Protein AF-A0AAN7MTJ6-F1 (afdb_monomer)

Foldseek 3Di:
DDDDDDPDPPPPDDDPDPDVPVCCQLQPLDPVSLVVVQVVVQVVLCPPPPCVPPDSVVSCVVVVHDGPVLVSLLVLLLVVLCVVVPPDPDDDDDLWDFDPDPPPDFARGQTDADDDPDCSCCSDSSNVNNVVLRVDHNCLSPDP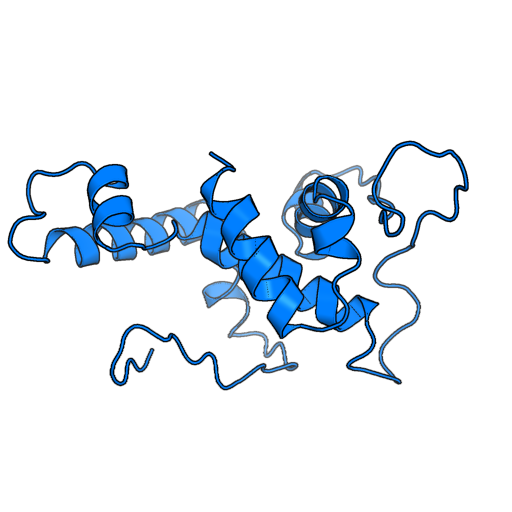DSVSNSVSSSVVSVVDD

Secondary structure (DSSP, 8-state):
----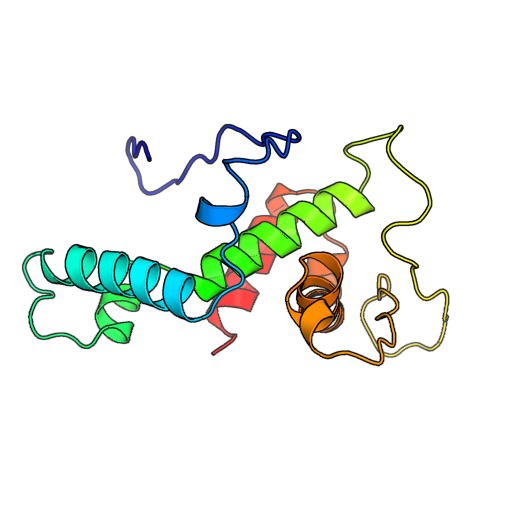SSS------------TTHHHHHS--SHHHHHHHHHHHHHHHHTSTT-TTS-HHHHHHHTTPPPHHHHHHHHHHHHHHHHHTTS-SSS-TTS--B-----SSS-TTPBPPP--SSGGGGGSHHHHHHHHHTTS-HHHHT-SSHHHHHHHHHHHHHH--

Mean predicted aligned error: 12.68 Å

Solvent-accessible surface area (backbone atoms only — not comparable to full-atom values): 10341 Å² total; per-residue (Å²): 141,81,88,65,83,84,92,58,83,77,81,86,71,84,71,98,62,88,50,91,75,55,51,59,78,79,56,49,74,50,69,67,56,45,52,52,55,45,50,52,52,56,53,59,55,37,70,41,87,95,31,66,87,52,54,71,65,57,42,27,60,75,68,72,46,72,54,70,65,57,50,48,52,50,52,46,50,52,54,49,48,43,62,75,72,52,82,58,97,79,76,67,95,76,86,71,49,71,54,91,65,90,71,93,78,74,43,87,81,33,55,59,77,83,91,68,98,55,77,75,55,53,66,36,70,72,49,48,41,39,63,54,58,59,67,44,56,45,74,42,76,66,39,93,43,73,67,59,25,50,56,49,46,53,56,54,57,68,73,57,129

Sequence (161 aa):
MIVKGKGEMIETAVPISYGKGRQRFWAPHYKRDIEVLERVQRRATKLVKGLEHKSDEERLRELGLFSLEKRRLRGDLIALYNYLKGGCREVGVGLFSQVTSDRTRGNGLKLRQGRFRLDIRKFFFTERVIKHWNRLPREVVESPSLEVFKGRLDEVLRDMV

Organism: Mycteria americana (NCBI:txid33587)

Structure (mmCIF, N/CA/C/O backbone):
data_AF-A0AAN7MTJ6-F1
#
_entry.id   AF-A0AAN7MTJ6-F1
#
loop_
_atom_site.group_PDB
_atom_site.id
_atom_site.type_symbol
_atom_site.label_atom_id
_atom_site.label_alt_id
_atom_site.label_comp_id
_atom_site.label_asym_id
_atom_site.label_entity_id
_atom_site.label_seq_id
_atom_site.pdbx_PDB_ins_code
_atom_site.Cartn_x
_atom_site.Cartn_y
_atom_site.Cartn_z
_atom_site.occupancy
_atom_site.B_iso_or_equiv
_atom_site.auth_seq_id
_atom_site.auth_comp_id
_atom_site.auth_asym_id
_atom_site.auth_atom_id
_atom_site.pdbx_PDB_model_num
ATOM 1 N N . MET A 1 1 ? -16.929 9.958 -2.751 1.00 36.09 1 MET A N 1
ATOM 2 C CA . MET A 1 1 ? -17.188 8.634 -2.151 1.00 36.09 1 MET A CA 1
ATOM 3 C C . MET A 1 1 ? -18.622 8.297 -2.488 1.00 36.09 1 MET A C 1
ATOM 5 O O . MET A 1 1 ? -19.499 9.000 -2.012 1.00 36.09 1 MET A O 1
ATOM 9 N N . ILE A 1 2 ? -18.868 7.329 -3.364 1.00 25.34 2 ILE A N 1
ATOM 10 C CA . ILE A 1 2 ? -20.221 6.808 -3.570 1.00 25.34 2 ILE A CA 1
ATOM 11 C C . ILE A 1 2 ? -20.112 5.303 -3.390 1.00 25.34 2 ILE A C 1
ATOM 13 O O . ILE A 1 2 ? -19.329 4.656 -4.077 1.00 25.34 2 ILE A O 1
ATOM 17 N N . VAL A 1 3 ? -20.856 4.779 -2.423 1.00 27.95 3 VAL A N 1
ATOM 18 C CA . VAL A 1 3 ? -21.085 3.347 -2.261 1.00 27.95 3 VAL A CA 1
ATOM 19 C C . VAL A 1 3 ? -22.413 3.058 -2.945 1.00 27.95 3 VAL A C 1
ATOM 21 O O . VAL A 1 3 ? -23.426 3.655 -2.583 1.00 27.95 3 VAL A O 1
ATOM 24 N N . LYS A 1 4 ? -22.435 2.138 -3.907 1.00 29.36 4 LYS A N 1
ATOM 25 C CA . LYS A 1 4 ? -23.663 1.417 -4.244 1.00 29.36 4 LYS A CA 1
ATOM 26 C C . LYS A 1 4 ? -23.405 -0.071 -4.059 1.00 29.36 4 LYS A C 1
ATOM 28 O O . LYS A 1 4 ? -22.490 -0.591 -4.670 1.00 29.36 4 LYS A O 1
ATOM 33 N N . GLY A 1 5 ? -24.229 -0.674 -3.195 1.00 30.34 5 GLY A N 1
ATOM 34 C CA . GLY A 1 5 ? -24.661 -2.077 -3.174 1.00 30.34 5 GLY A CA 1
ATOM 35 C C . GLY A 1 5 ? -23.614 -3.184 -3.341 1.00 30.34 5 GLY A C 1
ATOM 36 O O . GLY A 1 5 ? -23.009 -3.309 -4.392 1.00 30.34 5 GLY A O 1
ATOM 37 N N . LYS A 1 6 ? -23.556 -4.080 -2.342 1.00 30.16 6 LYS A N 1
ATOM 38 C CA . LYS A 1 6 ? -22.783 -5.344 -2.290 1.00 30.16 6 LYS A CA 1
ATOM 39 C C . LYS A 1 6 ? -21.267 -5.238 -2.089 1.00 30.16 6 LYS A C 1
ATOM 41 O O . LYS A 1 6 ? -20.530 -6.071 -2.592 1.00 30.16 6 LYS A O 1
ATOM 46 N N . GLY A 1 7 ? -20.788 -4.278 -1.297 1.00 34.62 7 GLY A N 1
ATOM 47 C CA . GLY A 1 7 ? -19.412 -4.317 -0.767 1.00 34.62 7 GLY A CA 1
ATOM 48 C C . GLY A 1 7 ? -18.286 -4.200 -1.806 1.00 34.62 7 GLY A C 1
ATOM 49 O O . GLY A 1 7 ? -17.121 -4.120 -1.427 1.00 34.62 7 GLY A O 1
ATOM 50 N N . GLU A 1 8 ? -18.610 -4.116 -3.094 1.00 28.55 8 GLU A N 1
ATOM 51 C CA . GLU A 1 8 ? -17.667 -3.828 -4.159 1.00 28.55 8 GLU A CA 1
ATOM 52 C C . GLU A 1 8 ? -17.468 -2.317 -4.245 1.00 28.55 8 GLU A C 1
ATOM 54 O O . GLU A 1 8 ? -18.326 -1.550 -4.690 1.00 28.55 8 GLU A O 1
ATOM 59 N N . MET A 1 9 ? -16.302 -1.867 -3.781 1.00 36.03 9 MET A N 1
ATOM 60 C CA . MET A 1 9 ? -15.827 -0.522 -4.066 1.00 36.03 9 MET A CA 1
ATOM 61 C C . MET A 1 9 ? -15.428 -0.454 -5.539 1.00 36.03 9 MET A C 1
ATOM 63 O O . MET A 1 9 ? -14.278 -0.710 -5.896 1.00 36.03 9 MET A O 1
ATOM 67 N N . ILE A 1 10 ? -16.378 -0.113 -6.407 1.00 32.62 10 ILE A N 1
ATOM 68 C CA . ILE A 1 10 ? -16.072 0.164 -7.808 1.00 32.62 10 ILE A CA 1
ATOM 69 C C . ILE A 1 10 ? -15.363 1.526 -7.864 1.00 32.62 10 ILE A C 1
ATOM 71 O O . ILE A 1 10 ? -15.987 2.586 -7.877 1.00 32.62 10 ILE A O 1
ATOM 75 N N . GLU A 1 11 ? -14.029 1.507 -7.857 1.00 39.44 11 GLU A N 1
ATOM 76 C CA . GLU A 1 11 ? -13.181 2.662 -8.175 1.00 39.44 11 GLU A CA 1
ATOM 77 C C . GLU A 1 11 ? -13.254 2.958 -9.686 1.00 39.44 11 GLU A C 1
ATOM 79 O O . GLU A 1 11 ? -12.283 2.790 -10.425 1.00 39.44 11 GLU A O 1
ATOM 84 N N . THR A 1 12 ? -14.407 3.407 -10.188 1.00 37.28 12 THR A N 1
ATOM 85 C CA . THR A 1 12 ? -14.445 4.095 -11.484 1.00 37.28 12 THR A CA 1
ATOM 86 C C . THR A 1 12 ? -13.948 5.519 -11.299 1.00 37.28 12 THR A C 1
ATOM 88 O O . THR A 1 12 ? -14.680 6.386 -10.823 1.00 37.28 12 THR A O 1
ATOM 91 N N . ALA A 1 13 ? -12.682 5.714 -11.656 1.00 29.91 13 ALA A N 1
ATOM 92 C CA . ALA A 1 13 ? -12.104 6.869 -12.342 1.00 29.91 13 ALA A CA 1
ATOM 93 C C . ALA A 1 13 ? -10.651 6.992 -11.891 1.00 29.91 13 ALA A C 1
ATOM 95 O O . ALA A 1 13 ? -10.343 7.608 -10.874 1.00 29.91 13 ALA A O 1
ATOM 96 N N . VAL A 1 14 ? -9.750 6.415 -12.680 1.00 50.66 14 VAL A N 1
ATOM 97 C CA . VAL A 1 14 ? -8.368 6.884 -12.744 1.00 50.66 14 VAL A CA 1
ATOM 98 C C . VAL A 1 14 ? -8.407 8.326 -13.265 1.00 50.66 14 VAL A C 1
ATOM 100 O O . VAL A 1 14 ? -8.927 8.532 -14.360 1.00 50.66 14 VAL A O 1
ATOM 103 N N . PRO A 1 15 ? -7.836 9.331 -12.576 1.00 40.28 15 PRO A N 1
ATOM 104 C CA . PRO A 1 15 ? -7.505 10.588 -13.213 1.00 40.28 15 PRO A CA 1
ATOM 105 C C . PRO A 1 15 ? -5.981 10.686 -13.276 1.00 40.28 15 PRO A C 1
ATOM 107 O O . PRO A 1 15 ? -5.326 11.134 -12.333 1.00 40.28 15 PRO A O 1
ATOM 110 N N . ILE A 1 16 ? -5.419 10.286 -14.419 1.00 40.28 16 ILE A N 1
ATOM 111 C CA . ILE A 1 16 ? -4.089 10.718 -14.862 1.00 40.28 16 ILE A CA 1
ATOM 112 C C . ILE A 1 16 ? -4.226 12.209 -15.199 1.00 40.28 16 ILE A C 1
ATOM 114 O O . ILE A 1 16 ? -4.443 12.601 -16.336 1.00 40.28 16 ILE A O 1
ATOM 118 N N . SER A 1 17 ? -4.248 13.046 -14.165 1.00 33.59 17 SER A N 1
ATOM 119 C CA . SER A 1 17 ? -4.211 14.505 -14.246 1.00 33.59 17 SER A CA 1
ATOM 120 C C . SER A 1 17 ? -3.994 15.030 -12.829 1.00 33.59 17 SER A C 1
ATOM 122 O O . SER A 1 17 ? -4.928 15.249 -12.049 1.00 33.59 17 SER A O 1
ATOM 124 N N . TYR A 1 18 ? -2.722 15.171 -12.455 1.00 38.59 18 TYR A N 1
ATOM 125 C CA . TYR A 1 18 ? -2.325 15.799 -11.200 1.00 38.59 18 TYR A CA 1
ATOM 126 C C . TYR A 1 18 ? -2.543 17.316 -11.300 1.00 38.59 18 TYR A C 1
ATOM 128 O O . TYR A 1 18 ? -1.613 18.092 -11.498 1.00 38.59 18 TYR A O 1
ATOM 136 N N . GLY A 1 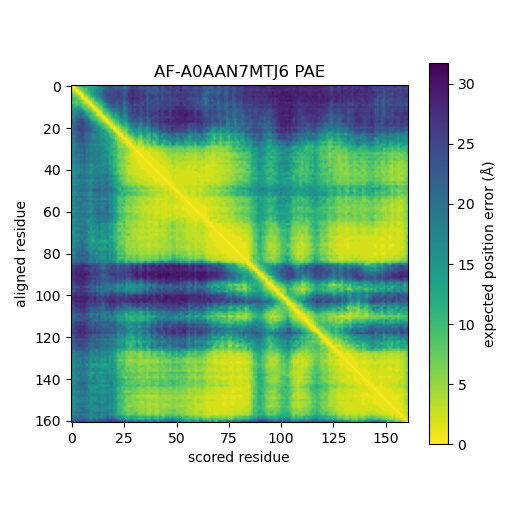19 ? -3.791 17.764 -11.155 1.00 27.81 19 GLY A N 1
ATOM 137 C CA . GLY A 1 19 ? -4.081 19.166 -10.861 1.00 27.81 19 GLY A CA 1
ATOM 138 C C . GLY A 1 19 ? -3.550 19.524 -9.466 1.00 27.81 19 GLY A C 1
ATOM 139 O O . GLY A 1 19 ? -3.854 18.820 -8.499 1.00 27.81 19 GLY A O 1
ATOM 140 N N . LYS A 1 20 ? -2.787 20.624 -9.352 1.00 33.06 20 LYS A N 1
ATOM 141 C CA . LYS A 1 20 ? -2.070 21.107 -8.142 1.00 33.06 20 LYS A CA 1
ATOM 142 C C . LYS A 1 20 ? -2.866 21.080 -6.817 1.00 33.06 20 LYS A C 1
ATOM 144 O O . LYS A 1 20 ? -2.253 21.059 -5.754 1.00 33.06 20 LYS A O 1
ATOM 149 N N . GLY A 1 21 ? -4.201 21.058 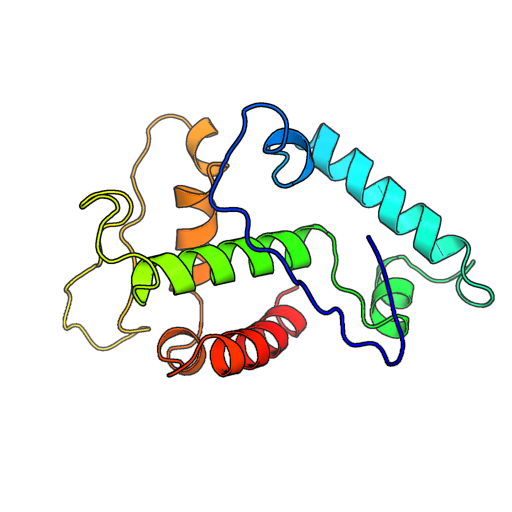-6.851 1.00 31.81 21 GLY A N 1
ATOM 150 C CA . GLY A 1 21 ? -5.063 20.979 -5.663 1.00 31.81 21 GLY A CA 1
ATOM 151 C C . GLY A 1 21 ? -5.396 19.563 -5.162 1.00 31.81 21 GLY A C 1
ATOM 152 O O . GLY A 1 21 ? -5.615 19.383 -3.968 1.00 31.81 21 GLY A O 1
ATOM 153 N N . ARG A 1 22 ? -5.407 18.532 -6.024 1.00 33.88 22 ARG A N 1
ATOM 154 C CA . ARG A 1 22 ? -5.853 17.169 -5.639 1.00 33.88 22 ARG A CA 1
ATOM 155 C C . ARG A 1 22 ? -4.773 16.343 -4.941 1.00 33.88 22 ARG A C 1
ATOM 157 O O . ARG A 1 22 ? -5.094 15.434 -4.179 1.00 33.88 22 ARG A O 1
ATOM 164 N N . GLN A 1 23 ? -3.501 16.672 -5.160 1.00 38.81 23 GLN A N 1
ATOM 165 C CA . GLN A 1 23 ? -2.375 15.891 -4.644 1.00 38.81 23 GLN A CA 1
ATOM 166 C C . GLN A 1 23 ? -2.252 15.939 -3.113 1.00 38.81 23 GLN A C 1
ATOM 168 O O . GLN A 1 23 ? -1.866 14.944 -2.508 1.00 38.81 23 GLN A O 1
ATOM 173 N N . ARG A 1 24 ? -2.648 17.048 -2.469 1.00 46.06 24 ARG A N 1
ATOM 174 C CA . ARG A 1 24 ? -2.600 17.186 -1.000 1.00 46.06 24 ARG A CA 1
ATOM 175 C C . ARG A 1 24 ? -3.608 16.287 -0.287 1.00 46.06 24 ARG A C 1
ATOM 177 O O . ARG A 1 24 ? -3.295 15.728 0.754 1.00 46.06 24 ARG A O 1
ATOM 184 N N . PHE A 1 25 ? -4.799 16.136 -0.864 1.00 38.62 25 PHE A N 1
ATOM 185 C CA . PHE A 1 25 ? -5.884 15.372 -0.251 1.00 38.62 25 PHE A CA 1
ATOM 186 C C . PHE A 1 25 ? -5.711 13.860 -0.446 1.00 38.62 25 PHE A C 1
ATOM 188 O O . PHE A 1 25 ? -5.910 13.087 0.485 1.00 38.62 25 PHE A O 1
ATOM 195 N N . TRP A 1 26 ? -5.290 13.436 -1.642 1.00 50.97 26 TRP A N 1
ATOM 196 C CA . TRP A 1 26 ? -5.168 12.015 -1.989 1.00 50.97 26 TRP A CA 1
ATOM 197 C C . TRP A 1 26 ? -3.769 11.427 -1.750 1.00 50.97 26 TRP A C 1
ATOM 199 O O . TRP A 1 26 ? -3.608 10.210 -1.744 1.00 50.97 26 TRP A O 1
ATOM 209 N N . ALA A 1 27 ? -2.754 12.264 -1.510 1.00 58.78 27 ALA A N 1
ATOM 210 C CA . ALA A 1 27 ? -1.401 11.824 -1.172 1.00 58.78 27 ALA A CA 1
ATOM 211 C C . ALA A 1 27 ? -0.695 12.773 -0.177 1.00 58.78 27 ALA A C 1
ATOM 213 O O . ALA A 1 27 ? 0.381 13.286 -0.494 1.00 58.78 27 ALA A O 1
ATOM 214 N N . PRO A 1 28 ? -1.245 12.989 1.036 1.00 64.56 28 PRO A N 1
ATOM 215 C CA . PRO A 1 28 ? -0.619 13.858 2.027 1.00 64.56 28 PRO A CA 1
ATOM 216 C C . PRO A 1 28 ? 0.749 13.322 2.448 1.00 64.56 28 PRO A C 1
ATOM 218 O O . PRO A 1 28 ? 0.881 12.170 2.871 1.00 64.56 28 PRO A O 1
ATOM 221 N N . HIS A 1 29 ? 1.784 14.144 2.307 1.00 64.44 29 HIS A N 1
ATOM 222 C CA . HIS A 1 29 ? 3.162 13.800 2.669 1.00 64.44 29 HIS A CA 1
ATOM 223 C C . HIS A 1 29 ? 3.537 14.268 4.076 1.00 64.44 29 HIS A C 1
ATOM 225 O O . HIS A 1 29 ? 4.469 13.728 4.665 1.00 64.44 29 HIS A O 1
ATOM 231 N N . TYR A 1 30 ? 2.810 15.237 4.638 1.00 67.81 30 TYR A N 1
ATOM 232 C CA . TYR A 1 30 ? 3.018 15.670 6.015 1.00 67.81 30 TYR A CA 1
ATOM 233 C C . TYR A 1 30 ? 2.314 14.732 6.988 1.00 67.81 30 TYR A C 1
ATOM 235 O O . TYR A 1 30 ? 1.111 14.509 6.880 1.00 67.81 30 TYR A O 1
ATOM 243 N N . LYS A 1 31 ? 3.049 14.262 8.003 1.00 72.44 31 LYS A N 1
ATOM 244 C CA . LYS A 1 31 ? 2.521 13.409 9.080 1.00 72.44 31 LYS A CA 1
ATOM 245 C C . LYS A 1 31 ? 1.231 13.971 9.699 1.00 72.44 31 LYS A C 1
ATOM 247 O O . LYS A 1 31 ? 0.299 13.217 9.937 1.00 72.44 31 LYS A O 1
ATOM 252 N N . ARG A 1 32 ? 1.144 15.299 9.860 1.00 77.19 32 ARG A N 1
ATOM 253 C CA . ARG A 1 32 ? -0.051 15.994 10.372 1.00 77.19 32 ARG A CA 1
ATOM 254 C C . ARG A 1 32 ? -1.296 15.718 9.529 1.00 77.19 32 ARG A C 1
ATOM 256 O O . ARG A 1 32 ? -2.328 15.354 10.075 1.00 77.19 32 ARG A O 1
ATOM 263 N N . ASP A 1 33 ? -1.192 15.844 8.210 1.00 78.06 33 ASP A N 1
ATOM 264 C CA . ASP A 1 33 ? -2.326 15.628 7.306 1.00 78.06 33 ASP A CA 1
ATOM 265 C C . ASP A 1 33 ? -2.766 14.154 7.313 1.00 78.06 33 ASP A C 1
ATOM 267 O O . ASP A 1 33 ? -3.959 13.856 7.279 1.00 78.06 33 ASP A O 1
ATOM 271 N N . ILE A 1 34 ? -1.804 13.228 7.422 1.00 77.00 34 ILE A N 1
ATOM 272 C CA . ILE A 1 34 ? -2.073 11.789 7.568 1.00 77.00 34 ILE A CA 1
ATOM 273 C C . ILE A 1 34 ? -2.845 11.525 8.862 1.00 77.00 34 ILE A C 1
ATOM 275 O O . ILE A 1 34 ? -3.890 10.882 8.828 1.00 77.00 34 ILE A O 1
ATOM 279 N N . GLU A 1 35 ? -2.381 12.079 9.983 1.00 82.31 35 GLU A N 1
ATOM 280 C CA . GLU A 1 35 ? -3.034 11.938 11.287 1.00 82.31 35 GLU A CA 1
ATOM 281 C C . GLU A 1 35 ? -4.456 12.518 11.293 1.00 82.31 35 GLU A C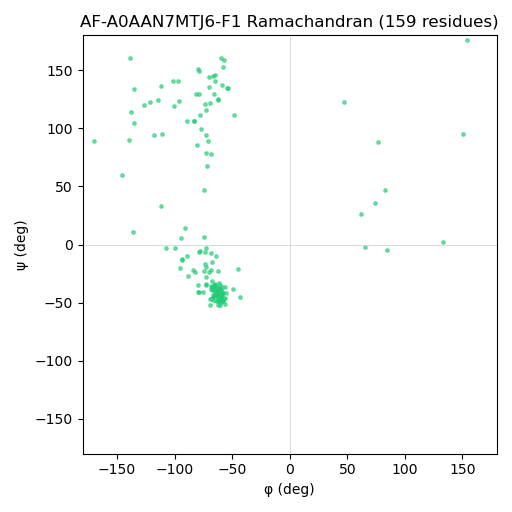 1
ATOM 283 O O . GLU A 1 35 ? -5.356 11.932 11.899 1.00 82.31 35 GLU A O 1
ATOM 288 N N . VAL A 1 36 ? -4.692 13.647 10.611 1.00 85.12 36 VAL A N 1
ATOM 289 C CA . VAL A 1 36 ? -6.043 14.216 10.478 1.00 85.12 36 VAL A CA 1
ATOM 290 C C . VAL A 1 36 ? -6.960 13.248 9.734 1.00 85.12 36 VAL A C 1
ATOM 292 O O . VAL A 1 36 ? -8.057 12.959 10.216 1.00 85.12 36 VAL A O 1
ATOM 295 N N . LEU A 1 37 ? -6.520 12.712 8.595 1.00 82.19 37 LEU A N 1
ATOM 296 C CA . LEU A 1 37 ? -7.325 11.771 7.814 1.00 82.19 37 LEU A CA 1
ATOM 297 C C . LEU A 1 37 ? -7.559 10.447 8.552 1.00 82.19 37 LEU A C 1
ATOM 299 O O . LEU A 1 37 ? -8.662 9.901 8.497 1.00 82.19 37 LEU A O 1
ATOM 303 N N . GLU A 1 38 ? -6.568 9.950 9.290 1.00 85.56 38 GL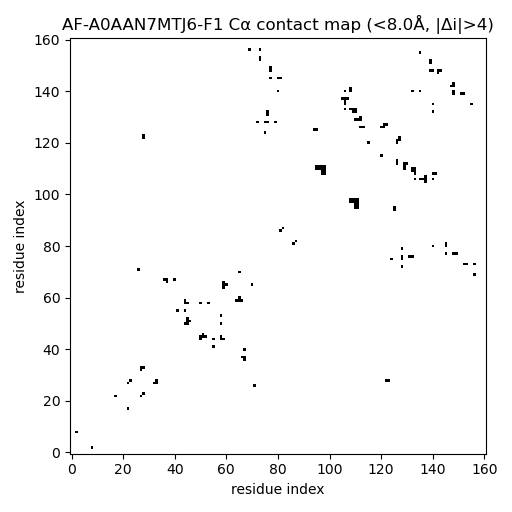U A N 1
ATOM 304 C CA . GLU A 1 38 ? -6.756 8.779 10.144 1.00 85.56 38 GLU A CA 1
ATOM 305 C C . GLU A 1 38 ? -7.795 9.039 11.230 1.00 85.56 38 GLU A C 1
ATOM 307 O O . GLU A 1 38 ? -8.693 8.221 11.416 1.00 85.56 38 GLU A O 1
ATOM 312 N N . ARG A 1 39 ? -7.756 10.196 11.905 1.00 87.94 39 ARG A N 1
ATOM 313 C CA . ARG A 1 39 ? -8.778 10.549 12.907 1.00 87.94 39 ARG A CA 1
ATOM 314 C C . ARG A 1 39 ? -10.183 10.575 12.318 1.00 87.94 39 ARG A C 1
ATOM 316 O O . ARG A 1 39 ? -11.119 10.181 13.012 1.00 87.94 39 ARG A O 1
ATOM 323 N N . VAL A 1 40 ? -10.342 11.021 11.071 1.00 89.31 40 VAL A N 1
ATOM 324 C CA . VAL A 1 40 ? -11.638 10.975 10.377 1.00 89.31 40 VAL A CA 1
ATOM 325 C C . VAL A 1 40 ? -12.110 9.529 10.235 1.00 89.31 40 VAL A C 1
ATOM 327 O O . VAL A 1 40 ? -13.243 9.230 10.610 1.00 89.31 40 VAL A O 1
ATOM 330 N N . GLN A 1 41 ? -11.237 8.620 9.786 1.00 88.88 41 GLN A N 1
ATOM 331 C CA . GLN A 1 41 ? -11.557 7.192 9.706 1.00 88.88 41 GLN A CA 1
ATOM 332 C C . GLN A 1 41 ? -11.931 6.622 11.083 1.00 88.88 41 GLN A C 1
ATOM 334 O O . GLN A 1 41 ? -12.997 6.023 11.202 1.00 88.88 41 GLN A O 1
ATOM 339 N N . ARG A 1 42 ? -11.131 6.877 12.131 1.00 89.31 42 ARG A N 1
ATOM 340 C CA . ARG A 1 42 ? -11.401 6.378 13.496 1.00 89.31 42 ARG A CA 1
ATOM 341 C C . ARG A 1 42 ? -12.732 6.872 14.051 1.00 89.31 42 ARG A C 1
ATOM 343 O O . ARG A 1 42 ? -13.419 6.132 14.746 1.00 89.31 42 ARG A O 1
ATOM 350 N N . ARG A 1 43 ? -13.097 8.130 13.790 1.00 90.50 43 ARG A N 1
ATOM 351 C CA . ARG A 1 43 ? -14.380 8.693 14.238 1.00 90.50 43 ARG A CA 1
ATOM 352 C C . ARG A 1 43 ? -15.543 8.054 13.492 1.00 90.50 43 ARG A C 1
ATOM 354 O O . ARG A 1 43 ? -16.487 7.619 14.138 1.00 90.50 43 ARG A O 1
ATOM 361 N N . ALA A 1 44 ? -15.446 7.939 12.169 1.00 88.75 44 ALA A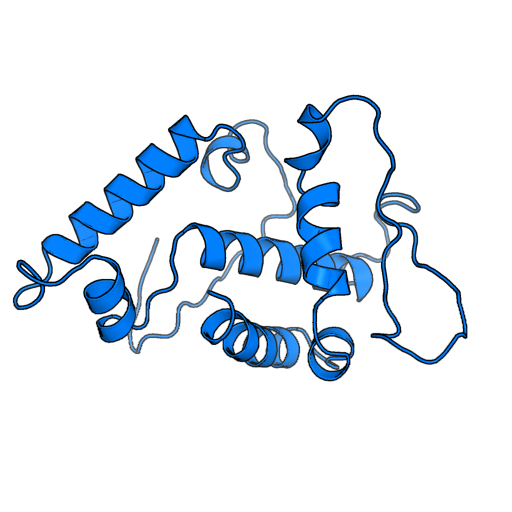 N 1
ATOM 362 C CA . ALA A 1 44 ? -16.490 7.327 11.353 1.00 88.75 44 ALA A CA 1
ATOM 363 C C . ALA A 1 44 ? -16.750 5.866 11.753 1.00 88.75 44 ALA A C 1
ATOM 365 O O . ALA A 1 44 ? -17.899 5.481 11.942 1.00 88.75 44 ALA A O 1
ATOM 366 N N . THR A 1 45 ? -15.696 5.068 11.961 1.00 91.50 45 THR A N 1
ATOM 367 C CA . THR A 1 45 ? -15.841 3.659 12.365 1.00 91.50 45 THR A CA 1
ATOM 368 C C . THR A 1 45 ? -16.360 3.498 13.794 1.00 91.50 45 THR A C 1
ATOM 370 O O . THR A 1 45 ? -16.946 2.468 14.107 1.00 91.50 45 THR A O 1
ATOM 373 N N . LYS A 1 46 ? -16.186 4.498 14.673 1.00 92.00 46 LYS A N 1
ATOM 374 C CA . LYS A 1 46 ? -16.720 4.470 16.050 1.00 92.00 46 LYS A CA 1
ATOM 375 C C . LYS A 1 46 ? -18.238 4.649 16.097 1.00 92.00 46 LYS A C 1
ATOM 377 O O . LYS A 1 46 ? -18.868 4.171 17.027 1.00 92.00 46 LYS A O 1
ATOM 382 N N . LEU A 1 47 ? -18.813 5.340 15.113 1.00 91.19 47 LEU A N 1
ATOM 383 C CA . LEU A 1 47 ? -20.251 5.626 15.052 1.00 91.19 47 LEU A CA 1
ATOM 384 C C . LEU A 1 47 ? -21.087 4.433 14.565 1.00 91.19 47 LEU A C 1
ATOM 386 O O . LEU A 1 47 ? -22.315 4.500 14.564 1.00 91.19 47 LEU A O 1
ATOM 390 N N . VAL A 1 48 ? -20.445 3.347 14.128 1.00 89.75 48 VAL A N 1
ATOM 391 C CA . VAL A 1 48 ? -21.139 2.114 13.753 1.00 89.75 48 VAL A CA 1
ATOM 392 C C . VAL A 1 48 ? -21.625 1.424 15.030 1.00 89.75 48 VAL A C 1
ATOM 394 O O . VAL A 1 48 ? -20.824 1.085 15.903 1.00 89.75 48 VAL A O 1
ATOM 397 N N . LYS A 1 49 ? -22.942 1.210 15.143 1.00 91.75 49 LYS A N 1
ATOM 398 C CA . LYS A 1 49 ? -23.552 0.543 16.304 1.00 91.75 49 LYS A CA 1
ATOM 399 C C . LYS A 1 49 ? -22.889 -0.815 16.562 1.00 91.75 49 LYS A C 1
ATOM 401 O O . LYS A 1 49 ? -22.674 -1.582 15.629 1.00 91.75 49 LYS A O 1
ATOM 406 N N . GLY A 1 50 ? -22.579 -1.106 17.826 1.00 89.88 50 GLY A N 1
ATOM 407 C CA . GLY A 1 50 ? -21.914 -2.352 18.238 1.00 89.88 50 GLY A CA 1
ATOM 408 C C . GLY A 1 50 ? -20.383 -2.343 18.123 1.00 89.88 50 GLY A C 1
ATOM 409 O O . GLY A 1 50 ? -19.734 -3.286 18.575 1.00 89.88 50 GLY A O 1
ATOM 410 N N . LEU A 1 51 ? -19.793 -1.273 17.578 1.00 90.75 51 LEU A N 1
ATOM 411 C CA . LEU A 1 51 ? -18.341 -1.101 17.464 1.00 90.75 51 LEU A CA 1
ATOM 412 C C . LEU A 1 51 ? -17.770 -0.053 18.436 1.00 90.75 51 LEU A C 1
ATOM 414 O O . LEU A 1 51 ? -16.560 0.124 18.499 1.00 90.75 51 LEU A O 1
ATOM 418 N N . GLU A 1 52 ? -18.608 0.629 19.216 1.00 89.31 52 GLU A N 1
ATOM 419 C CA . GLU A 1 52 ? -18.253 1.828 19.997 1.00 89.31 52 GLU A CA 1
ATOM 420 C C . GLU A 1 52 ? -17.085 1.638 20.981 1.00 89.31 52 GLU A C 1
ATOM 422 O O . GLU A 1 52 ? -16.272 2.554 21.161 1.00 89.31 52 GLU A O 1
ATOM 427 N N . HIS A 1 53 ? -16.999 0.454 21.595 1.00 91.06 53 HIS A N 1
ATOM 428 C CA . HIS A 1 53 ? -16.004 0.099 22.614 1.00 91.06 53 HIS A CA 1
ATOM 429 C C . HIS A 1 53 ? -14.823 -0.716 22.076 1.00 91.06 53 HIS A C 1
ATOM 431 O O . HIS A 1 53 ? -13.902 -1.020 22.830 1.00 91.06 53 HIS A O 1
ATOM 437 N N . LYS A 1 54 ? -14.835 -1.072 20.787 1.00 91.75 54 LYS A N 1
ATOM 438 C CA . LYS A 1 54 ? -13.768 -1.864 20.170 1.00 91.75 54 LYS A CA 1
ATOM 439 C C . LYS A 1 54 ? -12.564 -0.986 19.846 1.00 91.75 54 LYS A C 1
ATOM 441 O O . LYS A 1 54 ? -12.696 0.202 19.516 1.00 91.75 54 LYS A O 1
ATOM 446 N N . SER A 1 55 ? -11.376 -1.579 19.900 1.00 90.56 55 SER A N 1
ATOM 447 C CA . SER A 1 55 ? -10.154 -0.912 19.453 1.00 90.56 55 SER A CA 1
ATOM 448 C C . SER A 1 55 ? -10.252 -0.526 17.971 1.00 90.56 55 SER A C 1
ATOM 450 O O . SER A 1 55 ? -11.100 -1.010 17.224 1.00 90.56 55 SER A O 1
ATOM 452 N N . ASP A 1 56 ? -9.419 0.410 17.518 1.00 85.25 56 ASP A N 1
ATOM 453 C CA . ASP A 1 56 ? -9.417 0.815 16.107 1.00 85.25 56 ASP A CA 1
ATOM 454 C C . ASP A 1 56 ? -9.147 -0.353 15.154 1.00 85.25 56 ASP A C 1
ATOM 456 O O . ASP A 1 56 ? -9.846 -0.502 14.155 1.00 85.25 56 ASP A O 1
ATOM 460 N N . GLU A 1 57 ? -8.205 -1.224 15.507 1.00 86.25 57 GLU A N 1
ATOM 461 C CA . GLU A 1 57 ? -7.840 -2.392 14.707 1.00 86.25 57 GLU A CA 1
ATOM 462 C C . GLU A 1 57 ? -8.973 -3.417 14.616 1.00 86.25 57 GLU A C 1
ATOM 464 O O . GLU A 1 57 ? -9.285 -3.885 13.521 1.00 86.25 57 GLU A O 1
ATOM 469 N N . GLU A 1 58 ? -9.648 -3.717 15.729 1.00 89.69 58 GLU A N 1
ATOM 470 C CA . GLU A 1 58 ? -10.799 -4.630 15.741 1.00 89.69 58 GLU A CA 1
ATOM 471 C C . GLU A 1 58 ? -11.944 -4.094 14.883 1.00 89.69 58 GLU A C 1
ATOM 473 O O . GLU A 1 58 ? -12.524 -4.836 14.090 1.00 89.69 58 GLU A O 1
ATOM 478 N N . ARG A 1 59 ? -12.225 -2.786 14.973 1.00 92.12 59 ARG A N 1
ATOM 479 C CA . ARG A 1 59 ? -13.246 -2.136 14.139 1.00 92.12 59 ARG A CA 1
ATOM 480 C C . ARG A 1 59 ? -12.910 -2.252 12.659 1.00 92.12 59 ARG A C 1
ATOM 482 O O . ARG A 1 59 ? -13.788 -2.544 11.853 1.00 92.12 59 ARG A O 1
ATOM 489 N N . LEU A 1 60 ? -11.650 -2.032 12.287 1.00 88.88 60 LEU A N 1
ATOM 490 C CA . LEU A 1 60 ? -11.201 -2.189 10.905 1.00 88.88 60 LEU A CA 1
ATOM 491 C C . LEU A 1 60 ? -11.306 -3.643 10.436 1.00 88.88 60 LEU A C 1
ATOM 493 O O . LEU A 1 60 ? -11.777 -3.881 9.325 1.00 88.88 60 LEU A O 1
ATOM 497 N N . ARG A 1 61 ? -10.943 -4.608 11.287 1.00 87.94 61 ARG A N 1
ATOM 498 C CA . ARG A 1 61 ? -11.037 -6.042 10.984 1.00 87.94 61 ARG A CA 1
ATOM 499 C C . ARG A 1 61 ? -12.476 -6.479 10.731 1.00 87.94 61 ARG A C 1
ATOM 501 O O . ARG A 1 61 ? -12.736 -7.171 9.753 1.00 87.94 61 ARG A O 1
ATOM 508 N N . GLU A 1 62 ? -13.399 -6.050 11.583 1.00 89.31 62 GLU A N 1
ATOM 509 C CA . GLU A 1 62 ? -14.816 -6.413 11.507 1.00 89.31 62 GLU A CA 1
ATOM 510 C C . GLU A 1 62 ? -15.541 -5.732 10.348 1.00 89.31 62 GLU A C 1
ATOM 512 O O . GLU A 1 62 ? -16.383 -6.342 9.697 1.00 89.31 62 GLU A O 1
ATOM 517 N N . LEU A 1 63 ? -15.155 -4.496 10.023 1.00 88.25 63 LEU A N 1
ATOM 518 C CA . LEU A 1 63 ? -15.649 -3.800 8.836 1.00 88.25 63 LEU A CA 1
ATOM 519 C C . LEU A 1 63 ? -14.969 -4.268 7.538 1.00 88.25 63 LEU A C 1
ATOM 521 O O . LEU A 1 63 ? -15.338 -3.803 6.461 1.00 88.25 63 LEU A O 1
ATOM 525 N N . GLY A 1 64 ? -13.956 -5.140 7.617 1.00 87.19 64 GLY A N 1
ATOM 526 C CA . GLY A 1 64 ? -13.155 -5.551 6.462 1.00 87.19 64 GLY A CA 1
ATOM 527 C C . GLY A 1 64 ? -12.405 -4.388 5.800 1.00 87.19 64 GLY A C 1
ATOM 528 O O . GLY A 1 64 ? -12.131 -4.430 4.602 1.00 87.19 64 GLY A O 1
ATOM 529 N N . LEU A 1 65 ? -12.100 -3.332 6.559 1.00 86.44 65 LEU A N 1
ATOM 530 C CA . LEU A 1 65 ? -11.472 -2.111 6.068 1.00 86.44 65 LEU A CA 1
ATOM 531 C C . LEU A 1 65 ? -9.964 -2.127 6.299 1.00 86.44 65 LEU A C 1
ATOM 533 O O . LEU A 1 65 ? -9.467 -2.478 7.363 1.00 86.44 65 LEU A O 1
ATOM 537 N N . PHE A 1 66 ? -9.229 -1.620 5.317 1.00 85.12 66 PHE A N 1
ATOM 538 C CA . PHE A 1 66 ? -7.819 -1.299 5.484 1.00 85.12 66 PHE A CA 1
ATOM 539 C C . PHE A 1 66 ? -7.614 0.042 6.200 1.00 85.12 66 PHE A C 1
ATOM 541 O O . PHE A 1 66 ? -8.407 0.986 6.059 1.00 85.12 66 PHE A O 1
ATOM 548 N N . SER A 1 67 ? -6.493 0.154 6.919 1.00 84.69 67 SER A N 1
ATOM 549 C CA . SER A 1 67 ? -6.005 1.441 7.416 1.00 84.69 67 SER A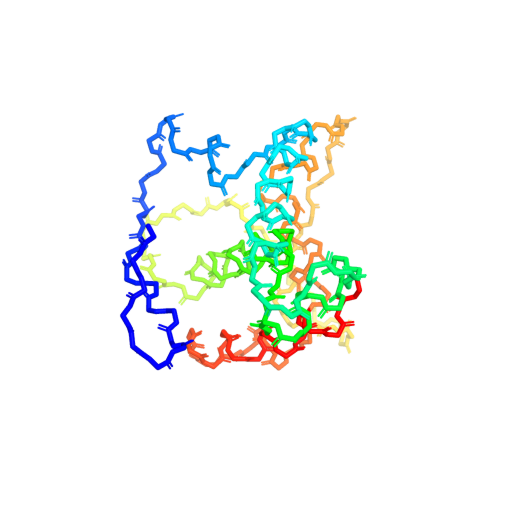 CA 1
ATOM 550 C C . SER A 1 67 ? -5.795 2.417 6.252 1.00 84.69 67 SER A C 1
ATOM 552 O O . SER A 1 67 ? -5.668 2.027 5.084 1.00 84.69 67 SER A O 1
ATOM 554 N N . LEU A 1 68 ? -5.787 3.717 6.551 1.00 82.94 68 LEU A N 1
ATOM 555 C CA . LEU A 1 68 ? -5.521 4.738 5.541 1.00 82.94 68 LEU A CA 1
ATOM 556 C C . LEU A 1 68 ? -4.178 4.493 4.839 1.00 82.94 68 LEU A C 1
ATOM 558 O O . LEU A 1 68 ? -4.098 4.601 3.617 1.00 82.94 68 LEU A O 1
ATOM 562 N N . GLU A 1 69 ? -3.148 4.126 5.599 1.00 81.50 69 GLU A N 1
ATOM 563 C CA . GLU A 1 69 ? -1.822 3.812 5.073 1.00 81.50 69 GLU A CA 1
ATOM 564 C C . GLU A 1 69 ? -1.854 2.641 4.083 1.00 81.50 69 GLU A C 1
ATOM 566 O O . GLU A 1 69 ? -1.391 2.793 2.952 1.00 81.50 69 GLU A O 1
ATOM 571 N N . LYS A 1 70 ? -2.494 1.519 4.444 1.00 85.56 70 LYS A N 1
ATOM 572 C CA . LYS A 1 70 ? -2.643 0.356 3.553 1.00 85.56 70 LYS A CA 1
ATOM 573 C C . LYS A 1 70 ? -3.389 0.708 2.266 1.00 85.56 70 LYS A C 1
ATOM 575 O O . LYS A 1 70 ? -2.958 0.322 1.182 1.00 85.56 70 LYS A O 1
ATOM 580 N N . ARG A 1 71 ? -4.466 1.501 2.350 1.00 85.50 71 ARG A N 1
ATOM 581 C CA . ARG A 1 71 ? -5.220 1.961 1.164 1.00 85.50 71 ARG A CA 1
ATOM 582 C C . ARG A 1 71 ? -4.375 2.838 0.243 1.00 85.50 71 ARG A C 1
ATOM 584 O O . ARG A 1 71 ? -4.450 2.699 -0.975 1.00 85.50 71 ARG A O 1
ATOM 591 N N . ARG A 1 72 ? -3.552 3.720 0.813 1.00 83.25 72 ARG A N 1
ATOM 592 C CA . ARG A 1 72 ? -2.633 4.565 0.040 1.00 83.25 72 ARG A CA 1
ATOM 593 C C . ARG A 1 72 ? -1.543 3.744 -0.629 1.00 83.25 72 ARG A C 1
ATOM 595 O O . ARG A 1 72 ? -1.315 3.916 -1.821 1.00 83.25 72 ARG A O 1
ATOM 602 N N . LEU A 1 73 ? -0.929 2.827 0.114 1.00 84.69 73 LEU A N 1
ATOM 603 C CA . LEU A 1 73 ? 0.082 1.923 -0.418 1.00 84.69 73 LEU A CA 1
ATOM 604 C C . LEU A 1 73 ? -0.478 1.078 -1.568 1.00 84.69 73 LEU A C 1
ATOM 606 O O . LEU A 1 73 ? 0.160 0.957 -2.612 1.00 84.69 73 LEU A O 1
ATOM 610 N N . ARG A 1 74 ? -1.698 0.555 -1.408 1.00 88.38 74 ARG A N 1
ATOM 611 C CA . ARG A 1 74 ? -2.414 -0.160 -2.466 1.00 88.38 74 ARG A CA 1
ATOM 612 C C . ARG A 1 74 ? -2.557 0.695 -3.724 1.00 88.38 74 ARG A C 1
ATOM 614 O O . ARG A 1 74 ? -2.197 0.248 -4.810 1.00 88.38 74 ARG A O 1
ATOM 621 N N . GLY A 1 75 ? -3.049 1.927 -3.576 1.00 86.81 75 GLY A N 1
ATOM 622 C CA . GLY A 1 75 ? -3.195 2.872 -4.685 1.00 86.81 75 GLY A CA 1
ATOM 623 C C . GLY A 1 75 ? -1.865 3.180 -5.375 1.00 86.81 75 GLY A C 1
ATOM 624 O O . GLY A 1 75 ? -1.801 3.204 -6.604 1.00 86.81 75 GLY A O 1
ATOM 625 N N . ASP A 1 76 ? -0.790 3.335 -4.602 1.00 84.75 76 ASP A N 1
ATOM 626 C CA . ASP A 1 76 ? 0.536 3.601 -5.151 1.00 84.75 76 ASP A CA 1
ATOM 627 C C . ASP A 1 76 ? 1.082 2.429 -5.973 1.00 84.75 76 ASP A C 1
ATOM 629 O O . ASP A 1 76 ? 1.590 2.622 -7.079 1.00 84.75 76 ASP A O 1
ATOM 633 N N . LEU A 1 77 ? 0.942 1.206 -5.456 1.00 87.75 77 LEU A N 1
ATOM 634 C CA . LEU A 1 77 ? 1.387 -0.013 -6.130 1.00 87.75 77 LEU A CA 1
ATOM 635 C C . LEU A 1 77 ? 0.567 -0.300 -7.395 1.00 87.75 77 LEU A C 1
ATOM 637 O O . LEU A 1 77 ? 1.135 -0.717 -8.401 1.00 87.75 77 LEU A O 1
ATOM 641 N N . ILE A 1 78 ? -0.739 -0.017 -7.382 1.00 88.06 78 ILE A N 1
ATOM 642 C CA . ILE A 1 78 ? -1.604 -0.094 -8.571 1.00 88.06 78 ILE A CA 1
ATOM 643 C C . ILE A 1 78 ? -1.164 0.914 -9.638 1.00 88.06 78 ILE A C 1
ATOM 645 O O . ILE A 1 78 ? -1.066 0.567 -10.817 1.00 88.06 78 ILE A O 1
ATOM 649 N N . ALA A 1 79 ? -0.883 2.156 -9.241 1.00 83.81 79 ALA A N 1
ATOM 650 C CA . ALA A 1 79 ? -0.401 3.178 -10.162 1.00 83.81 79 ALA A CA 1
ATOM 651 C C . ALA A 1 79 ? 0.951 2.785 -10.781 1.00 83.81 79 ALA A C 1
ATOM 653 O O . ALA A 1 79 ? 1.133 2.926 -11.991 1.00 83.81 79 ALA A O 1
ATOM 654 N N . LEU A 1 80 ? 1.866 2.223 -9.983 1.00 84.31 80 LEU A N 1
ATOM 655 C CA . LEU A 1 80 ? 3.144 1.711 -10.476 1.00 84.31 80 LEU A CA 1
ATOM 656 C C . LEU A 1 80 ? 2.972 0.522 -11.431 1.00 84.31 80 LEU A C 1
ATOM 658 O O . LEU A 1 80 ? 3.611 0.496 -12.479 1.00 84.31 80 LEU A O 1
ATOM 662 N N . TYR A 1 81 ? 2.098 -0.435 -11.112 1.00 84.62 81 TYR A N 1
ATOM 663 C CA . TYR A 1 81 ? 1.805 -1.564 -11.998 1.00 84.62 81 TYR A CA 1
ATOM 664 C C . TYR A 1 81 ? 1.310 -1.080 -13.367 1.00 84.62 81 TYR A C 1
ATOM 666 O O . TYR A 1 81 ? 1.834 -1.500 -14.395 1.00 84.62 81 TYR A O 1
ATOM 674 N N . ASN A 1 82 ? 0.365 -0.134 -13.385 1.00 83.50 82 ASN A N 1
ATOM 675 C CA . ASN A 1 82 ? -0.152 0.456 -14.623 1.00 83.50 82 ASN A CA 1
ATOM 676 C C . ASN A 1 82 ? 0.925 1.197 -15.428 1.00 83.50 82 ASN A C 1
ATOM 678 O O . ASN A 1 82 ? 0.923 1.128 -16.659 1.00 83.50 82 ASN A O 1
ATOM 682 N N . TYR A 1 83 ? 1.848 1.882 -14.743 1.00 75.81 83 TYR A N 1
ATOM 683 C CA . TYR A 1 83 ? 3.000 2.524 -15.376 1.00 75.81 83 TYR A CA 1
ATOM 684 C C . TYR A 1 83 ? 3.933 1.490 -16.025 1.00 75.81 83 TYR A C 1
ATOM 686 O O . TYR A 1 83 ? 4.285 1.630 -17.191 1.00 75.81 83 TYR A O 1
ATOM 694 N N . LEU A 1 84 ? 4.290 0.423 -15.303 1.00 77.06 84 LEU A N 1
ATOM 695 C CA . LEU A 1 84 ? 5.234 -0.596 -15.779 1.00 77.06 84 LEU A CA 1
ATOM 696 C C . LEU A 1 84 ? 4.655 -1.518 -16.858 1.00 77.06 84 LEU A C 1
ATOM 698 O O . LEU A 1 84 ? 5.384 -1.958 -17.742 1.00 77.06 84 LEU A O 1
ATOM 702 N N . LYS A 1 85 ? 3.362 -1.846 -16.781 1.00 76.56 85 LYS A N 1
ATOM 703 C CA . LYS A 1 85 ? 2.690 -2.777 -17.703 1.00 76.56 85 LYS A CA 1
ATOM 704 C C . LYS A 1 85 ? 1.998 -2.090 -18.882 1.00 76.56 85 LYS A C 1
ATOM 706 O O . LYS A 1 85 ? 1.393 -2.770 -19.701 1.00 76.56 85 LYS A O 1
ATOM 711 N N . GLY A 1 86 ? 2.166 -0.775 -19.028 1.00 60.47 86 GLY A N 1
ATOM 712 C CA . GLY A 1 86 ? 1.943 -0.108 -20.309 1.00 60.47 86 GLY A CA 1
ATOM 713 C C . GLY A 1 86 ? 0.491 0.243 -20.623 1.00 60.47 86 GLY A C 1
ATOM 714 O O . GLY A 1 86 ? 0.058 0.077 -21.758 1.00 60.47 86 GLY A O 1
ATOM 715 N N . GLY A 1 87 ? -0.240 0.830 -19.671 1.00 50.03 87 GLY A N 1
ATOM 716 C CA . GLY A 1 87 ? -1.443 1.602 -20.017 1.00 50.03 87 GLY A CA 1
ATOM 717 C C . GLY A 1 87 ? -1.144 2.908 -20.777 1.00 50.03 87 GLY A C 1
ATOM 718 O O . GLY A 1 87 ? -2.068 3.578 -21.221 1.00 50.03 87 GLY A O 1
ATOM 719 N N . CYS A 1 88 ? 0.129 3.293 -20.920 1.00 41.16 88 CYS A N 1
ATOM 720 C CA . CYS A 1 88 ? 0.545 4.530 -21.572 1.00 41.16 88 CYS A CA 1
ATOM 721 C C . CYS A 1 88 ? 1.720 4.239 -22.512 1.00 41.16 88 CYS A C 1
ATOM 723 O O . CYS A 1 88 ? 2.844 4.043 -22.054 1.00 41.16 88 CYS A O 1
ATOM 725 N N . ARG A 1 89 ? 1.470 4.198 -23.825 1.00 46.22 89 ARG A N 1
ATOM 726 C CA . ARG A 1 89 ? 2.533 4.040 -24.833 1.00 46.22 89 ARG A CA 1
ATOM 727 C C . ARG A 1 89 ? 3.391 5.300 -25.021 1.00 46.22 89 ARG A C 1
ATOM 729 O O . ARG A 1 89 ? 4.367 5.233 -25.752 1.00 46.22 89 ARG A O 1
ATOM 736 N N . GLU A 1 90 ? 3.097 6.410 -24.336 1.00 47.47 90 GLU A N 1
ATOM 737 C CA . GLU A 1 90 ? 3.672 7.720 -24.694 1.00 47.47 90 GLU A CA 1
ATOM 738 C C . GLU A 1 90 ? 4.184 8.598 -23.538 1.00 47.47 90 GLU A C 1
ATOM 740 O O . GLU A 1 90 ? 4.553 9.743 -23.779 1.00 47.47 90 GLU A O 1
ATOM 745 N N . VAL A 1 91 ? 4.302 8.116 -22.293 1.00 38.16 91 VAL A N 1
ATOM 746 C CA . VAL A 1 91 ? 4.794 8.984 -21.198 1.00 38.16 91 VAL A CA 1
ATOM 747 C C . VAL A 1 91 ? 6.095 8.484 -20.578 1.00 38.16 91 VAL A C 1
ATOM 749 O O . VAL A 1 91 ? 6.108 7.729 -19.609 1.00 38.16 91 VAL A O 1
ATOM 752 N N . GLY A 1 92 ? 7.191 9.027 -21.112 1.00 43.09 92 GLY A N 1
ATOM 753 C CA . GLY A 1 92 ? 8.383 9.371 -20.340 1.00 43.09 92 GLY A CA 1
ATOM 754 C C . GLY A 1 92 ? 9.281 8.202 -19.958 1.00 43.09 92 GLY A C 1
ATOM 755 O O . GLY A 1 92 ? 9.216 7.680 -18.843 1.00 43.09 92 GLY A O 1
ATOM 756 N N . VAL A 1 93 ? 10.212 7.882 -20.855 1.00 42.31 93 VAL A N 1
ATOM 757 C CA . VAL A 1 93 ? 11.483 7.239 -20.509 1.00 42.31 93 VAL A CA 1
ATOM 758 C C . VAL A 1 93 ? 12.106 8.020 -19.336 1.00 42.31 93 VAL A C 1
ATOM 760 O O . VAL A 1 93 ? 12.479 9.176 -19.510 1.00 42.31 93 VAL A O 1
ATOM 763 N N . GLY A 1 94 ? 12.185 7.427 -18.134 1.00 55.44 94 GLY A N 1
ATOM 764 C CA . GLY A 1 94 ? 13.044 7.950 -17.057 1.00 55.44 94 GLY A CA 1
ATOM 765 C C . GLY A 1 94 ? 12.486 8.085 -15.632 1.00 55.44 94 GLY A C 1
ATOM 766 O O . GLY A 1 94 ? 13.240 8.546 -14.778 1.00 55.44 94 GLY A O 1
ATOM 767 N N . LEU A 1 95 ? 11.237 7.703 -15.312 1.00 58.44 95 LEU A N 1
ATOM 768 C CA . LEU A 1 95 ? 10.742 7.846 -13.923 1.00 58.44 95 LEU A CA 1
ATOM 769 C C . LEU A 1 95 ? 11.230 6.730 -12.980 1.00 58.44 95 LEU A C 1
ATOM 771 O O . LEU A 1 95 ? 11.495 6.978 -11.805 1.00 58.44 95 LEU A O 1
ATOM 775 N N . PHE A 1 96 ? 11.365 5.508 -13.498 1.00 57.56 96 PHE A N 1
ATOM 776 C CA . PHE A 1 96 ? 11.871 4.351 -12.764 1.00 57.56 96 PHE A CA 1
ATOM 777 C C . PHE A 1 96 ? 12.879 3.590 -13.625 1.00 57.56 96 PHE A C 1
ATOM 779 O O . PHE A 1 96 ? 12.620 3.319 -14.795 1.00 57.56 96 PHE A O 1
ATOM 786 N N . SER A 1 97 ? 14.024 3.221 -13.048 1.00 65.06 97 SER A N 1
ATOM 787 C CA . SER A 1 97 ? 15.013 2.373 -13.723 1.00 65.06 97 SER A CA 1
ATOM 788 C C . SER A 1 97 ? 14.877 0.940 -13.222 1.00 65.06 97 SER A C 1
ATOM 790 O O . SER A 1 97 ? 15.065 0.683 -12.032 1.00 65.06 97 SER A O 1
ATOM 792 N N . GLN A 1 98 ? 14.570 -0.001 -14.111 1.00 66.94 98 GLN A N 1
ATOM 793 C CA . GLN A 1 98 ? 14.557 -1.420 -13.762 1.00 66.94 98 GLN A CA 1
ATOM 794 C C . GLN A 1 98 ? 15.989 -1.923 -13.530 1.00 66.94 98 GLN A C 1
ATOM 796 O O . GLN A 1 98 ? 16.942 -1.488 -14.180 1.00 66.94 98 GLN A O 1
ATOM 801 N N . VAL A 1 99 ? 16.162 -2.834 -12.575 1.00 62.00 99 VAL A N 1
ATOM 802 C CA . VAL A 1 99 ? 17.426 -3.547 -12.386 1.00 62.00 99 VAL A CA 1
ATOM 803 C C . VAL A 1 99 ? 17.457 -4.729 -13.356 1.00 62.00 99 VAL A C 1
ATOM 805 O O . VAL A 1 99 ? 16.789 -5.730 -13.124 1.00 62.00 99 VAL A O 1
ATOM 808 N N . THR A 1 100 ? 18.253 -4.637 -14.419 1.00 54.00 100 THR A N 1
ATOM 809 C CA . THR A 1 100 ? 18.616 -5.781 -15.270 1.00 54.00 100 THR A CA 1
ATOM 810 C C . THR A 1 100 ? 19.737 -6.557 -14.573 1.00 54.00 100 THR A C 1
ATOM 812 O O . THR A 1 100 ? 20.916 -6.241 -14.727 1.00 54.00 100 THR A O 1
ATOM 815 N N . SER A 1 101 ? 19.388 -7.478 -13.677 1.00 53.84 101 SER A N 1
ATOM 816 C CA . SER A 1 101 ? 20.359 -8.373 -13.042 1.00 53.84 101 SER A CA 1
ATOM 817 C C . SER A 1 101 ? 19.781 -9.773 -12.969 1.00 53.84 101 SER A C 1
ATOM 819 O O . SER A 1 101 ? 18.880 -10.038 -12.177 1.00 53.84 101 SER A O 1
ATOM 821 N N . ASP A 1 102 ? 20.410 -10.674 -13.701 1.00 52.88 102 ASP A N 1
ATOM 822 C CA . ASP A 1 102 ? 20.036 -12.076 -13.893 1.00 52.88 102 ASP A CA 1
ATOM 823 C C . ASP A 1 102 ? 20.343 -12.949 -12.655 1.00 52.88 102 ASP A C 1
ATOM 825 O O . ASP A 1 102 ? 20.201 -14.168 -12.677 1.00 52.88 102 ASP A O 1
ATOM 829 N N . ARG A 1 103 ? 20.776 -12.343 -11.537 1.00 54.62 103 ARG A N 1
ATOM 830 C CA . ARG A 1 103 ? 21.117 -13.056 -10.296 1.00 54.62 103 ARG A CA 1
ATOM 831 C C . ARG A 1 103 ? 19.845 -13.449 -9.528 1.00 54.62 103 ARG A C 1
ATOM 833 O O . ARG A 1 103 ? 19.123 -12.623 -8.969 1.00 54.62 103 ARG A O 1
ATOM 840 N N . THR A 1 104 ? 19.613 -14.754 -9.496 1.00 48.41 104 THR A N 1
ATOM 841 C CA . THR A 1 104 ? 18.370 -15.513 -9.273 1.00 48.41 104 THR A CA 1
ATOM 842 C C . THR A 1 104 ? 17.828 -15.579 -7.834 1.00 48.41 104 THR A C 1
ATOM 844 O O . THR A 1 104 ? 17.396 -16.630 -7.368 1.00 48.41 104 THR A O 1
ATOM 847 N N . ARG A 1 105 ? 17.748 -14.458 -7.103 1.00 53.94 105 ARG A N 1
ATOM 848 C CA . ARG A 1 105 ? 16.974 -14.414 -5.838 1.00 53.94 105 ARG A CA 1
ATOM 849 C C . ARG A 1 105 ? 16.191 -13.101 -5.681 1.00 53.94 105 ARG A C 1
ATOM 851 O O . ARG A 1 105 ? 16.679 -12.102 -5.146 1.00 53.94 105 ARG A O 1
ATOM 858 N N . GLY A 1 106 ? 14.950 -13.092 -6.175 1.00 61.84 106 GLY A N 1
ATOM 859 C CA . GLY A 1 106 ? 13.982 -11.996 -6.017 1.00 61.84 106 GLY A CA 1
ATOM 860 C C . GLY A 1 106 ? 12.933 -11.936 -7.133 1.00 61.84 106 GLY A C 1
ATOM 861 O O . GLY A 1 106 ? 13.012 -12.700 -8.089 1.00 61.84 106 GLY A O 1
ATOM 862 N N . ASN A 1 107 ? 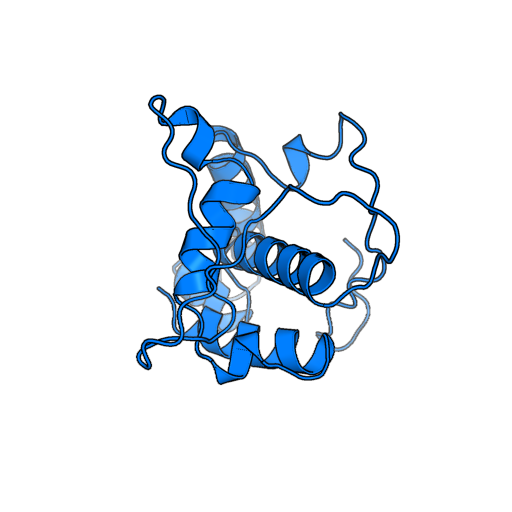11.962 -11.021 -7.022 1.00 68.94 107 ASN A N 1
ATOM 863 C CA . ASN A 1 107 ? 11.035 -10.735 -8.122 1.00 68.94 107 ASN A CA 1
ATOM 864 C C . ASN A 1 107 ? 11.796 -10.126 -9.327 1.00 68.94 107 ASN A C 1
ATOM 866 O O . ASN A 1 107 ? 12.740 -9.358 -9.146 1.00 68.94 107 ASN A O 1
ATOM 870 N N . GLY A 1 108 ? 11.445 -10.508 -10.562 1.00 64.81 108 GLY A N 1
ATOM 871 C CA . GLY A 1 108 ? 12.190 -10.129 -11.779 1.00 64.81 108 GLY A CA 1
ATOM 872 C C . GLY A 1 108 ? 12.023 -8.665 -12.217 1.00 64.81 108 GLY A C 1
ATOM 873 O O . GLY A 1 108 ? 12.700 -8.208 -13.136 1.00 64.81 108 GLY A O 1
ATOM 874 N N . LEU A 1 109 ? 11.138 -7.904 -11.561 1.00 71.25 109 LEU A N 1
ATOM 875 C CA . LEU A 1 109 ? 10.820 -6.509 -11.902 1.00 71.25 109 LEU A CA 1
ATOM 876 C C . LEU A 1 109 ? 11.307 -5.507 -10.844 1.00 71.25 109 LEU A C 1
ATOM 878 O O . LEU A 1 109 ? 10.655 -4.488 -10.611 1.00 71.25 109 LEU A O 1
ATOM 882 N N . LYS A 1 110 ? 12.440 -5.776 -10.182 1.00 78.75 110 LYS A N 1
ATOM 883 C CA . LYS A 1 110 ? 13.004 -4.849 -9.188 1.00 78.75 110 LYS A CA 1
ATOM 884 C C . LYS A 1 110 ? 13.306 -3.481 -9.797 1.00 78.75 110 LYS A C 1
ATOM 886 O O . LYS A 1 110 ? 13.907 -3.374 -10.867 1.00 78.75 110 LYS A O 1
ATOM 891 N N . LEU A 1 111 ? 12.963 -2.434 -9.055 1.00 77.56 111 LEU A N 1
ATOM 892 C CA . LEU A 1 111 ? 13.252 -1.046 -9.409 1.00 77.56 111 LEU A CA 1
ATOM 893 C C . LEU A 1 111 ? 14.461 -0.534 -8.623 1.00 77.56 111 LEU A C 1
ATOM 895 O O . LEU A 1 111 ? 14.615 -0.830 -7.432 1.00 77.56 111 LEU A O 1
ATOM 899 N N . ARG A 1 112 ? 15.322 0.247 -9.285 1.00 72.88 112 ARG A N 1
ATOM 900 C CA . ARG A 1 112 ? 16.446 0.942 -8.650 1.00 72.88 112 ARG A CA 1
ATOM 901 C C . ARG A 1 112 ? 15.910 2.042 -7.748 1.00 72.88 112 ARG A C 1
ATOM 903 O O . ARG A 1 112 ? 15.246 2.960 -8.215 1.00 72.88 112 ARG A O 1
ATOM 910 N N . GLN A 1 113 ? 16.256 1.962 -6.470 1.00 69.75 113 GLN A N 1
ATOM 911 C CA . GLN A 1 113 ? 15.989 3.030 -5.519 1.00 69.75 113 GLN A CA 1
ATOM 912 C C . GLN A 1 113 ? 17.024 4.154 -5.681 1.00 69.75 113 GLN A C 1
ATOM 914 O O . GLN A 1 113 ? 18.229 3.879 -5.706 1.00 69.75 113 GLN A O 1
ATOM 919 N N . GLY A 1 114 ? 16.573 5.406 -5.804 1.00 65.38 114 GLY A N 1
ATOM 920 C CA . GLY A 1 114 ? 17.461 6.558 -5.915 1.00 65.38 114 GLY A CA 1
ATOM 921 C C . GLY A 1 114 ? 18.183 6.827 -4.594 1.00 65.38 114 GLY A C 1
ATOM 922 O O . GLY A 1 114 ? 17.584 6.806 -3.522 1.00 65.38 114 GLY A O 1
ATOM 923 N N . ARG A 1 115 ? 19.493 7.097 -4.636 1.00 58.81 115 ARG A N 1
ATOM 924 C CA . ARG A 1 115 ? 20.239 7.543 -3.447 1.00 58.81 115 ARG A CA 1
ATOM 925 C C . ARG A 1 115 ? 20.177 9.064 -3.372 1.00 58.81 115 ARG A C 1
ATOM 927 O O . ARG A 1 115 ? 20.844 9.746 -4.144 1.00 58.81 115 ARG A O 1
ATOM 934 N N . PHE A 1 116 ? 19.390 9.603 -2.445 1.00 55.62 116 PHE A N 1
ATOM 935 C CA . PHE A 1 116 ? 19.281 11.048 -2.237 1.00 55.62 116 PHE A CA 1
ATOM 936 C C . PHE A 1 116 ? 19.887 11.462 -0.892 1.00 55.62 116 PHE A C 1
ATOM 938 O O . PHE A 1 116 ? 19.641 10.819 0.122 1.00 55.62 116 PHE A O 1
ATOM 945 N N . ARG A 1 117 ? 20.665 12.558 -0.887 1.00 52.78 117 ARG A N 1
ATOM 946 C CA . ARG A 1 117 ? 21.325 13.113 0.316 1.00 52.78 117 ARG A CA 1
ATOM 947 C C . ARG A 1 117 ? 20.355 13.716 1.339 1.00 52.78 117 ARG A C 1
ATOM 949 O O . ARG A 1 117 ? 20.733 13.861 2.493 1.00 52.78 117 ARG A O 1
ATOM 956 N N . LEU A 1 118 ? 19.146 14.104 0.923 1.00 54.69 118 LEU A N 1
ATOM 957 C CA . LEU A 1 118 ? 18.135 14.718 1.789 1.00 54.69 118 LEU A CA 1
ATOM 958 C C . LEU A 1 118 ? 16.913 13.800 1.918 1.00 54.69 118 LEU A C 1
ATOM 960 O O . LEU A 1 118 ? 16.265 13.462 0.924 1.00 54.69 118 LEU A O 1
ATOM 964 N N . ASP A 1 119 ? 16.566 13.472 3.163 1.00 53.91 119 ASP A N 1
ATOM 965 C CA . ASP A 1 119 ? 15.494 12.544 3.558 1.00 53.91 119 ASP A CA 1
ATOM 966 C C . ASP A 1 119 ? 14.079 12.981 3.164 1.00 53.91 119 ASP A C 1
ATOM 968 O O . ASP A 1 119 ? 13.141 12.188 3.203 1.00 53.91 119 ASP A O 1
ATOM 972 N N . ILE A 1 120 ? 13.925 14.218 2.694 1.00 54.22 120 ILE A N 1
ATOM 973 C CA . ILE A 1 120 ? 12.661 14.769 2.200 1.00 54.22 120 ILE A CA 1
ATOM 974 C C . ILE A 1 120 ? 12.158 13.962 0.997 1.00 54.22 120 ILE A C 1
ATOM 976 O O . ILE A 1 120 ? 10.951 13.785 0.826 1.00 54.22 120 ILE A O 1
ATOM 980 N N . ARG A 1 121 ? 13.073 13.421 0.173 1.00 57.19 121 ARG A N 1
ATOM 981 C CA . ARG A 1 121 ? 12.670 12.690 -1.030 1.00 57.19 121 ARG A CA 1
ATOM 982 C C . ARG A 1 121 ? 12.077 11.304 -0.762 1.00 57.19 121 ARG A C 1
ATOM 984 O O . ARG A 1 121 ? 11.364 10.792 -1.619 1.00 57.19 121 ARG A O 1
ATOM 991 N N . LYS A 1 122 ? 12.280 10.746 0.437 1.00 58.16 122 LYS A N 1
ATOM 992 C CA . LYS A 1 122 ? 11.744 9.435 0.848 1.00 58.16 122 LYS A CA 1
ATOM 993 C C . LYS A 1 122 ? 10.209 9.390 0.858 1.00 58.16 122 LYS A C 1
ATOM 995 O O . LYS A 1 122 ? 9.632 8.314 0.746 1.00 58.16 122 LYS A O 1
ATOM 1000 N N . PHE A 1 123 ? 9.550 10.546 0.968 1.00 57.91 123 PHE A N 1
ATOM 1001 C CA . PHE A 1 123 ? 8.087 10.653 0.984 1.00 57.91 123 PHE A CA 1
ATOM 1002 C C . PHE A 1 123 ? 7.461 10.820 -0.407 1.00 57.91 123 PHE A C 1
ATOM 1004 O O . PHE A 1 123 ? 6.232 10.726 -0.531 1.00 57.91 123 PHE A O 1
ATOM 1011 N N . PHE A 1 124 ? 8.266 11.061 -1.453 1.00 62.72 124 PHE A N 1
ATOM 1012 C CA . PHE A 1 124 ? 7.740 11.092 -2.815 1.00 62.72 124 PHE A CA 1
ATOM 1013 C C . PHE A 1 124 ? 7.221 9.716 -3.203 1.00 62.72 124 PHE A C 1
ATOM 1015 O O . PHE A 1 124 ? 7.769 8.683 -2.816 1.00 62.72 124 PHE A O 1
ATOM 1022 N N . PHE A 1 125 ? 6.161 9.743 -4.008 1.00 64.31 125 PHE A N 1
ATOM 1023 C CA . PHE A 1 125 ? 5.544 8.572 -4.615 1.00 64.31 125 PHE A CA 1
ATOM 1024 C C . PHE A 1 125 ? 6.588 7.588 -5.155 1.00 64.31 125 PHE A C 1
ATOM 1026 O O . PHE A 1 125 ? 6.508 6.403 -4.856 1.00 64.31 125 PHE A O 1
ATOM 1033 N N . THR A 1 126 ? 7.604 8.094 -5.861 1.00 62.91 126 THR A N 1
ATOM 1034 C CA . THR A 1 126 ? 8.660 7.290 -6.481 1.00 62.91 126 THR A CA 1
ATOM 1035 C C . THR A 1 126 ? 9.506 6.525 -5.465 1.00 62.91 126 THR A C 1
ATOM 1037 O O . THR A 1 126 ? 9.741 5.343 -5.654 1.00 62.91 126 THR A O 1
ATOM 1040 N N . GLU A 1 127 ? 9.912 7.131 -4.352 1.00 70.12 127 GLU A N 1
ATOM 1041 C CA . GLU A 1 127 ? 10.781 6.461 -3.374 1.00 70.12 127 GLU A CA 1
ATOM 1042 C C . GLU A 1 127 ? 10.022 5.496 -2.461 1.00 70.12 127 GLU A C 1
ATOM 1044 O O . GLU A 1 127 ? 10.488 4.382 -2.201 1.00 70.12 127 GLU A O 1
ATOM 1049 N N . ARG A 1 128 ? 8.825 5.883 -2.000 1.00 76.31 128 ARG A N 1
ATOM 1050 C CA . ARG A 1 128 ? 8.031 5.031 -1.104 1.00 76.31 128 ARG A CA 1
ATOM 1051 C C . ARG A 1 128 ? 7.562 3.760 -1.807 1.00 76.31 128 ARG A C 1
ATOM 1053 O O . ARG A 1 128 ? 7.683 2.674 -1.247 1.00 76.31 128 ARG A O 1
ATOM 1060 N N . VAL A 1 129 ? 7.094 3.875 -3.052 1.00 80.25 129 VAL A N 1
ATOM 1061 C CA . VAL A 1 129 ? 6.524 2.738 -3.781 1.00 80.25 129 VAL A CA 1
ATOM 1062 C C . VAL A 1 129 ? 7.588 1.694 -4.132 1.00 80.25 129 VAL A C 1
ATOM 1064 O O . VAL A 1 129 ? 7.310 0.503 -4.024 1.00 80.25 129 VAL A O 1
ATOM 1067 N N . ILE A 1 130 ? 8.825 2.110 -4.450 1.00 80.81 130 ILE A N 1
ATOM 1068 C CA . ILE A 1 130 ? 9.928 1.203 -4.825 1.00 80.81 130 ILE A CA 1
ATOM 1069 C C . ILE A 1 130 ? 10.246 0.215 -3.700 1.00 80.81 130 ILE A C 1
ATOM 1071 O O . ILE A 1 130 ? 10.407 -0.980 -3.953 1.00 80.81 130 ILE A O 1
ATOM 1075 N N . LYS A 1 131 ? 10.314 0.690 -2.447 1.00 82.25 131 LYS A N 1
ATOM 1076 C CA . LYS A 1 131 ? 10.619 -0.168 -1.291 1.00 82.25 131 LYS A CA 1
ATOM 1077 C C . LYS A 1 131 ? 9.588 -1.283 -1.136 1.00 82.25 131 LYS A C 1
ATOM 1079 O O . LYS A 1 131 ? 9.964 -2.423 -0.874 1.00 82.25 131 LYS A O 1
ATOM 1084 N N . HIS A 1 132 ? 8.306 -0.956 -1.276 1.00 85.38 132 HIS A N 1
ATOM 1085 C CA . HIS A 1 132 ? 7.230 -1.935 -1.143 1.00 85.38 132 HIS A CA 1
ATOM 1086 C C . HIS A 1 132 ? 7.139 -2.845 -2.368 1.00 85.38 132 HIS A C 1
ATOM 1088 O O . HIS A 1 132 ? 7.044 -4.056 -2.204 1.00 85.38 132 HIS A O 1
ATOM 1094 N N . TRP A 1 133 ? 7.288 -2.300 -3.576 1.00 86.81 133 TRP A N 1
ATOM 1095 C CA . TRP A 1 133 ? 7.325 -3.067 -4.822 1.00 86.81 133 TRP A CA 1
ATOM 1096 C C . TRP A 1 133 ? 8.417 -4.145 -4.817 1.00 86.81 133 TRP A C 1
ATOM 1098 O O . TRP A 1 133 ? 8.161 -5.310 -5.110 1.00 86.81 133 TRP A O 1
ATOM 1108 N N . ASN A 1 134 ? 9.630 -3.792 -4.385 1.00 85.75 134 ASN A N 1
ATOM 1109 C CA . ASN A 1 134 ? 10.756 -4.727 -4.311 1.00 85.75 134 ASN A CA 1
ATOM 1110 C C . ASN A 1 134 ? 10.577 -5.829 -3.246 1.00 85.75 134 ASN A C 1
ATOM 1112 O O . ASN A 1 134 ? 11.322 -6.808 -3.264 1.00 85.75 134 ASN A O 1
ATOM 1116 N N . ARG A 1 135 ? 9.623 -5.668 -2.317 1.00 86.94 135 ARG A N 1
ATOM 1117 C CA . ARG A 1 135 ? 9.258 -6.666 -1.298 1.00 86.94 135 ARG A CA 1
ATOM 1118 C C . ARG A 1 135 ? 8.100 -7.565 -1.726 1.00 86.94 135 ARG A C 1
ATOM 1120 O O . ARG A 1 135 ? 7.856 -8.559 -1.051 1.00 86.94 135 ARG A O 1
ATOM 1127 N N . LEU A 1 136 ? 7.381 -7.220 -2.795 1.00 88.19 136 LEU A N 1
ATOM 1128 C CA . LEU A 1 136 ? 6.252 -8.024 -3.248 1.00 88.19 136 LEU A CA 1
ATOM 1129 C C . LEU A 1 136 ? 6.723 -9.397 -3.758 1.00 88.19 136 LEU A C 1
ATOM 1131 O O . LEU A 1 136 ? 7.779 -9.483 -4.397 1.00 88.19 136 LEU A O 1
ATOM 1135 N N . PRO A 1 137 ? 5.940 -10.465 -3.542 1.00 88.94 137 PRO A N 1
ATOM 1136 C CA . PRO A 1 137 ? 6.197 -11.756 -4.164 1.00 88.94 137 PRO A CA 1
ATOM 1137 C C . PRO A 1 137 ? 6.215 -11.655 -5.692 1.00 88.94 137 PRO A C 1
ATOM 1139 O O . PRO A 1 137 ? 5.578 -10.779 -6.293 1.00 88.94 137 PRO A O 1
ATOM 1142 N N . ARG A 1 138 ? 6.955 -12.564 -6.333 1.00 86.19 138 ARG A N 1
ATOM 1143 C CA . ARG A 1 138 ? 7.100 -12.590 -7.794 1.00 86.19 138 ARG A CA 1
ATOM 1144 C C . ARG A 1 138 ? 5.744 -12.780 -8.471 1.00 86.19 138 ARG A C 1
ATOM 1146 O O . ARG A 1 138 ? 5.461 -12.128 -9.466 1.00 86.19 138 ARG A O 1
ATOM 1153 N N . GLU A 1 139 ? 4.894 -13.600 -7.876 1.00 87.62 139 GLU A N 1
ATOM 1154 C CA . GLU A 1 139 ? 3.564 -13.970 -8.346 1.00 87.62 139 GLU A CA 1
ATOM 1155 C C . GLU A 1 139 ? 2.631 -12.755 -8.390 1.00 87.62 139 GLU A C 1
ATOM 1157 O O . GLU A 1 139 ? 1.826 -12.618 -9.310 1.00 87.62 139 GLU A O 1
ATOM 1162 N N . VAL A 1 140 ? 2.757 -11.837 -7.427 1.00 90.25 140 VAL A N 1
ATOM 1163 C CA . VAL A 1 140 ? 2.002 -10.577 -7.430 1.00 90.25 140 VAL A CA 1
ATOM 1164 C C . VAL A 1 140 ? 2.510 -9.693 -8.561 1.00 90.25 140 VAL A C 1
ATOM 1166 O O . VAL A 1 140 ? 1.737 -9.253 -9.406 1.00 90.25 140 VAL A O 1
ATOM 1169 N N . VAL A 1 141 ? 3.822 -9.479 -8.618 1.00 86.88 141 VAL A N 1
ATOM 1170 C CA . VAL A 1 141 ? 4.480 -8.553 -9.550 1.00 86.88 141 VAL A CA 1
ATOM 1171 C C . VAL A 1 141 ? 4.346 -8.982 -11.018 1.00 86.88 141 VAL A C 1
ATOM 1173 O O . VAL A 1 141 ? 4.200 -8.141 -11.905 1.00 86.88 141 VAL A O 1
ATOM 1176 N N . GLU A 1 142 ? 4.347 -10.286 -11.283 1.00 86.25 142 GLU A N 1
ATOM 1177 C CA . GLU A 1 142 ? 4.205 -10.879 -12.618 1.00 86.25 142 GLU A CA 1
ATOM 1178 C C . GLU A 1 142 ? 2.747 -11.177 -12.997 1.00 86.25 142 GLU A C 1
ATOM 1180 O O . GLU A 1 142 ? 2.494 -11.876 -13.976 1.00 86.25 142 GLU A O 1
ATOM 1185 N N . SER A 1 143 ? 1.773 -10.627 -12.263 1.00 89.50 143 SER A N 1
ATOM 1186 C CA . SER A 1 143 ? 0.353 -10.803 -12.582 1.00 89.50 143 SER A CA 1
ATOM 1187 C C . SER A 1 143 ? 0.034 -10.388 -14.030 1.00 89.50 143 SER A C 1
ATOM 1189 O O . SER A 1 143 ? 0.464 -9.309 -14.460 1.00 89.50 143 SER A O 1
ATOM 1191 N N . PRO A 1 144 ? -0.741 -11.203 -14.775 1.00 87.56 144 PRO A N 1
ATOM 1192 C CA . PRO A 1 144 ? -0.999 -10.994 -16.202 1.00 87.56 144 PRO A CA 1
ATOM 1193 C C . PRO A 1 144 ? -1.974 -9.845 -16.488 1.00 87.56 144 PRO A C 1
ATOM 1195 O O . PRO A 1 144 ? -1.960 -9.295 -17.585 1.00 87.56 144 PRO A O 1
ATOM 1198 N N . SER A 1 145 ? -2.811 -9.472 -15.518 1.00 87.81 145 SER A N 1
ATOM 1199 C CA . SER A 1 145 ? -3.766 -8.370 -15.635 1.00 87.81 145 SER A CA 1
ATOM 1200 C C . SER A 1 145 ? -3.818 -7.537 -14.355 1.00 87.81 145 SER A C 1
ATOM 1202 O O . SER A 1 145 ? -3.457 -8.002 -13.268 1.00 87.81 145 SER A O 1
ATOM 1204 N N . LEU A 1 146 ? -4.319 -6.305 -14.481 1.00 87.31 146 LEU A N 1
ATOM 1205 C CA . LEU A 1 146 ? -4.524 -5.402 -13.348 1.00 87.31 146 LEU A CA 1
ATOM 1206 C C . LEU A 1 146 ? -5.497 -5.982 -12.310 1.00 87.31 146 LEU A C 1
ATOM 1208 O O . LEU A 1 146 ? -5.342 -5.742 -11.117 1.00 87.31 146 LEU A O 1
ATOM 1212 N N . GLU A 1 147 ? -6.505 -6.726 -12.751 1.00 88.44 147 GLU A N 1
ATOM 1213 C CA . GLU A 1 147 ? -7.492 -7.345 -11.865 1.00 88.44 147 GLU A CA 1
ATOM 1214 C C . GLU A 1 147 ? -6.859 -8.437 -10.996 1.00 88.44 147 GLU A C 1
ATOM 1216 O O . GLU A 1 147 ? -6.976 -8.396 -9.771 1.00 88.44 147 GLU A O 1
ATOM 1221 N N . VAL A 1 148 ? -6.083 -9.335 -11.614 1.00 91.69 148 VAL A N 1
ATOM 1222 C CA . VAL A 1 148 ? -5.336 -10.377 -10.894 1.00 91.69 148 VAL A CA 1
ATOM 1223 C C . VAL A 1 148 ? -4.305 -9.749 -9.952 1.00 91.69 148 VAL A C 1
ATOM 1225 O O . VAL A 1 148 ? -4.147 -10.203 -8.819 1.00 91.69 148 VAL A O 1
ATOM 1228 N N . PHE A 1 149 ? -3.650 -8.665 -10.382 1.00 90.62 149 PHE A N 1
ATOM 1229 C CA . PHE A 1 149 ? -2.734 -7.904 -9.535 1.00 90.62 149 PHE A CA 1
ATOM 1230 C C . PHE A 1 149 ? -3.432 -7.341 -8.292 1.00 90.62 149 PHE A C 1
ATOM 1232 O O . PHE A 1 149 ? -2.920 -7.507 -7.190 1.00 90.62 149 PHE A O 1
ATOM 1239 N N . LYS A 1 150 ? -4.601 -6.700 -8.448 1.00 91.69 150 LYS A N 1
ATOM 1240 C CA . LYS A 1 150 ? -5.371 -6.128 -7.331 1.00 91.69 150 LYS A CA 1
ATOM 1241 C C . LYS A 1 150 ? -5.758 -7.194 -6.306 1.00 91.69 150 LYS A C 1
ATOM 1243 O O . LYS A 1 150 ? -5.531 -6.973 -5.122 1.00 91.69 150 LYS A O 1
ATOM 1248 N N . GLY A 1 151 ? -6.273 -8.340 -6.760 1.00 92.06 151 GLY A N 1
ATOM 1249 C CA . GLY A 1 151 ? -6.656 -9.442 -5.871 1.00 92.06 151 GLY A CA 1
ATOM 1250 C C . GLY A 1 151 ? -5.472 -9.975 -5.060 1.00 92.06 151 GLY A C 1
ATOM 1251 O O . GLY A 1 151 ? -5.515 -9.981 -3.832 1.00 92.06 151 GLY A O 1
ATOM 1252 N N . ARG A 1 152 ? -4.367 -10.315 -5.735 1.00 93.12 152 ARG A N 1
ATOM 1253 C CA . ARG A 1 152 ? -3.146 -10.814 -5.075 1.00 93.12 152 ARG A CA 1
ATOM 1254 C C . ARG A 1 152 ? -2.491 -9.773 -4.163 1.00 93.12 152 ARG A C 1
ATOM 1256 O O . ARG A 1 152 ? -1.923 -10.109 -3.128 1.00 93.12 152 ARG A O 1
ATOM 1263 N N . LEU A 1 153 ? -2.549 -8.497 -4.542 1.00 91.75 153 LEU A N 1
ATOM 1264 C CA . LEU A 1 153 ? -2.046 -7.405 -3.715 1.00 91.75 153 LEU A CA 1
ATOM 1265 C C . LEU A 1 153 ? -2.855 -7.271 -2.418 1.00 91.75 153 LEU A C 1
ATOM 1267 O O . LEU A 1 153 ? -2.266 -7.048 -1.363 1.00 91.75 153 LEU A O 1
ATOM 1271 N N . ASP A 1 154 ? -4.178 -7.422 -2.484 1.00 91.25 154 ASP A N 1
ATOM 1272 C CA . ASP A 1 154 ? -5.047 -7.334 -1.310 1.00 91.25 154 ASP A CA 1
ATOM 1273 C C . ASP A 1 154 ? -4.786 -8.462 -0.304 1.00 91.25 154 ASP A C 1
ATOM 1275 O O . ASP A 1 154 ? -4.845 -8.217 0.900 1.00 91.25 154 ASP A O 1
ATOM 1279 N N . GLU A 1 155 ? -4.428 -9.661 -0.769 1.00 90.81 155 GLU A N 1
ATOM 1280 C CA . GLU A 1 155 ? -3.968 -10.761 0.091 1.00 90.81 155 GLU A CA 1
ATOM 1281 C C . GLU A 1 155 ? -2.673 -10.386 0.823 1.00 90.81 155 GLU A C 1
ATOM 1283 O O . GLU A 1 155 ? -2.628 -10.396 2.051 1.00 90.81 155 GLU A O 1
ATOM 1288 N N . VAL A 1 156 ? -1.651 -9.924 0.095 1.00 89.94 156 VAL A N 1
ATOM 1289 C CA . VAL A 1 156 ? -0.365 -9.527 0.698 1.00 89.94 156 VAL A CA 1
ATOM 1290 C C . VAL A 1 156 ? -0.517 -8.366 1.686 1.00 89.94 156 VAL A C 1
ATOM 1292 O O . VAL A 1 156 ? 0.144 -8.333 2.724 1.00 89.94 156 VAL A O 1
ATOM 1295 N N . LEU A 1 157 ? -1.390 -7.398 1.399 1.00 87.88 157 LEU A N 1
ATOM 1296 C CA . LEU A 1 157 ? -1.623 -6.253 2.284 1.00 87.88 157 LEU A CA 1
ATOM 1297 C C . LEU A 1 157 ? -2.412 -6.608 3.555 1.00 87.88 157 LEU A C 1
ATOM 1299 O O . LEU A 1 157 ? -2.351 -5.851 4.533 1.00 87.88 157 LEU A O 1
ATOM 1303 N N . ARG A 1 158 ? -3.139 -7.733 3.581 1.00 83.62 158 ARG A N 1
ATOM 1304 C CA . ARG A 1 158 ? -3.743 -8.246 4.823 1.00 83.62 158 ARG A CA 1
ATOM 1305 C C . ARG A 1 158 ? -2.667 -8.719 5.796 1.00 83.62 158 ARG A C 1
ATOM 1307 O O . ARG A 1 158 ? -2.776 -8.386 6.974 1.00 83.62 158 ARG A O 1
ATOM 1314 N N . ASP A 1 159 ? -1.622 -9.366 5.286 1.00 80.50 159 ASP A N 1
ATOM 1315 C CA . ASP A 1 159 ? -0.547 -9.965 6.090 1.00 80.50 159 ASP A CA 1
ATOM 1316 C C . ASP A 1 159 ? 0.552 -8.971 6.501 1.00 80.50 159 ASP A C 1
ATOM 1318 O O . ASP A 1 159 ? 1.265 -9.190 7.480 1.00 80.50 159 ASP A O 1
ATOM 1322 N N . MET A 1 160 ? 0.704 -7.855 5.782 1.00 70.25 160 MET A N 1
ATOM 1323 C CA . MET A 1 160 ? 1.608 -6.775 6.191 1.00 70.25 160 MET A CA 1
ATOM 1324 C C . MET A 1 160 ? 1.021 -6.018 7.392 1.00 70.25 160 MET A C 1
ATOM 1326 O O . MET A 1 160 ? -0.030 -5.395 7.255 1.00 70.25 160 MET A O 1
ATOM 1330 N N . VAL A 1 161 ? 1.684 -6.074 8.553 1.00 53.28 161 VAL A N 1
ATOM 1331 C CA . VAL A 1 161 ? 1.336 -5.325 9.781 1.00 53.28 161 VAL A CA 1
ATOM 1332 C C . VAL A 1 161 ? 1.709 -3.856 9.637 1.00 53.28 161 VAL A C 1
ATOM 1334 O O . VAL A 1 161 ? 2.899 -3.583 9.349 1.00 53.28 161 VAL A O 1
#

pLDDT: mean 70.01, std 20.47, range [25.34, 93.12]

Radius of gyration: 17.58 Å; Cα contacts (8 Å, |Δi|>4): 99; chains: 1; bounding box: 46×37×47 Å